Protein AF-A0A7L3HQT6-F1 (afdb_monomer_lite)

Secondary structure (DSSP, 8-state):
-THHHHHHHHHHHTT----S------------TTTS-HHHHHHHHHHHT-PPPHHHHHHHHHHHHHHHHHGGGS-HHHHHHHHHHS-HHHHHHHHHHHHHHHHHHHT-S-HHHHHHHHHHHHHHHHHHTTPPP------------

Sequence (145 aa):
SPGITFQRLVRTEQGLPVKSYQSSTVTVLLLNRSEVRSEFLSIAEKLSSSEPPQHSTLVLLLQHLYQANFGTRCDLHRLHHLLKSKPLEELSELYASAADAQEAAAASSDPALAREQLQAVLRDIAGAASFPAVTGEHPPTPLFP

Foldseek 3Di:
DVVVLVVVVVCVVVVHDDDDDPPPDDDDDDDDPVPDDPVVVVVVVVVVPVPPPLLVVLLVVLLVLCCVLLPPLAPSVQSSVLSNPDDNVLSVVLVVQLVVLVVVLVPDPDNVVSSVSSSVSNQVSCVVSVGDHSDPDDPDDDPDD

pLDDT: mean 80.67, std 16.2, range [39.19, 97.56]

Radius of gyration: 22.53 Å; chains: 1; bounding box: 54×43×53 Å

Organism: NCBI:txid245048

InterPro domains:
  IPR019522 Phosphoinositide 3-kinase regulatory subunit 5/6 [PF10486] (1-138)
  IPR019522 Phosphoinositide 3-kinase regulatory subunit 5/6 [PTHR15593] (1-139)

Structure (mmCIF, N/CA/C/O backbone):
data_AF-A0A7L3HQT6-F1
#
_entry.id   AF-A0A7L3HQT6-F1
#
loop_
_atom_site.group_PDB
_atom_site.id
_atom_site.type_symbol
_atom_site.label_atom_id
_atom_site.label_alt_id
_atom_site.label_comp_id
_atom_site.label_asym_id
_atom_site.label_entity_id
_atom_site.label_seq_id
_atom_site.pdbx_PDB_ins_code
_atom_site.Cartn_x
_atom_site.Cartn_y
_atom_site.Cartn_z
_atom_site.occupancy
_atom_site.B_iso_or_equiv
_atom_site.auth_seq_id
_atom_site.auth_comp_id
_atom_site.auth_asym_id
_atom_site.auth_atom_id
_atom_site.pdbx_PDB_model_num
ATOM 1 N N . SER A 1 1 ? -23.174 15.702 -20.755 1.00 39.19 1 SER A N 1
ATOM 2 C CA . SER A 1 1 ? -24.568 16.189 -20.682 1.00 39.19 1 SER A CA 1
ATOM 3 C C . SER A 1 1 ? -25.258 15.640 -19.436 1.00 39.19 1 SER A C 1
ATOM 5 O O . SER A 1 1 ? -25.128 14.442 -19.200 1.00 39.19 1 SER A O 1
ATOM 7 N N . PRO A 1 2 ? -25.986 16.461 -18.656 1.00 52.12 2 PRO A N 1
ATOM 8 C CA . PRO A 1 2 ? -26.592 16.091 -17.361 1.00 52.12 2 PRO A CA 1
ATOM 9 C C . PRO A 1 2 ? -27.577 14.900 -17.370 1.00 52.12 2 PRO A C 1
ATOM 11 O O . PRO A 1 2 ? -27.894 14.359 -16.318 1.00 52.12 2 PRO A O 1
ATOM 14 N N . GLY A 1 3 ? -28.053 14.453 -18.540 1.00 58.66 3 GLY A N 1
ATOM 15 C CA . GLY A 1 3 ? -29.071 13.398 -18.655 1.00 58.66 3 GLY A CA 1
ATOM 16 C C . GLY A 1 3 ? -28.589 11.958 -18.428 1.00 58.66 3 GLY A C 1
ATOM 17 O O . GLY A 1 3 ? -29.400 11.096 -18.101 1.00 58.66 3 GLY A O 1
ATOM 18 N N . ILE A 1 4 ? -27.287 11.674 -18.562 1.00 58.44 4 ILE A N 1
ATOM 19 C CA . ILE A 1 4 ? -26.761 10.297 -18.449 1.00 58.44 4 ILE A CA 1
ATOM 20 C C . ILE A 1 4 ? -26.782 9.817 -16.989 1.00 58.44 4 ILE A C 1
ATOM 22 O O . ILE A 1 4 ? -27.101 8.660 -16.721 1.00 58.44 4 ILE A O 1
ATOM 26 N N . THR A 1 5 ? -26.496 10.708 -16.037 1.00 60.66 5 THR A N 1
ATOM 27 C CA . THR A 1 5 ? -26.505 10.390 -14.601 1.00 60.66 5 THR A CA 1
ATOM 28 C C . THR A 1 5 ? -27.920 10.099 -14.106 1.00 60.66 5 THR A C 1
ATOM 30 O O . THR A 1 5 ? -28.129 9.098 -13.427 1.00 60.66 5 THR A O 1
ATOM 33 N N . PHE A 1 6 ? -28.904 10.906 -14.522 1.00 64.88 6 PHE A N 1
ATOM 34 C CA . PHE A 1 6 ? -30.311 10.688 -14.177 1.00 64.88 6 PHE A CA 1
ATOM 35 C C . PHE A 1 6 ? -30.835 9.359 -14.734 1.00 64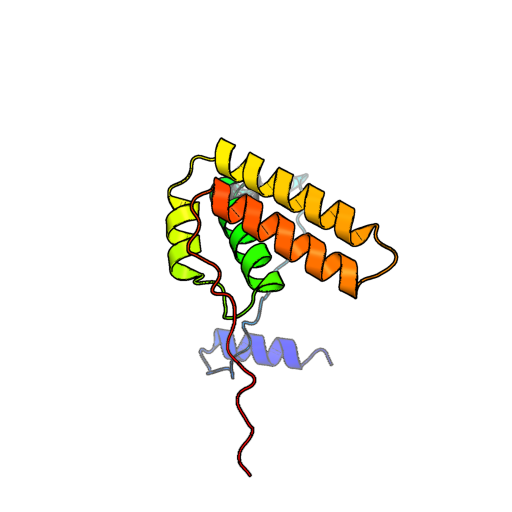.88 6 PHE A C 1
ATOM 37 O O . PHE A 1 6 ? -31.409 8.567 -13.996 1.00 64.88 6 PHE A O 1
ATOM 44 N N . GLN A 1 7 ? -30.567 9.053 -16.008 1.00 62.47 7 GLN A N 1
ATOM 45 C CA . GLN A 1 7 ? -30.993 7.779 -16.599 1.00 62.47 7 GLN A CA 1
ATOM 46 C C . GLN A 1 7 ? -30.376 6.562 -15.898 1.00 62.47 7 GLN A C 1
ATOM 48 O O . GLN A 1 7 ? -31.036 5.533 -15.773 1.00 62.47 7 GLN A O 1
ATOM 53 N N . ARG A 1 8 ? -29.122 6.658 -15.435 1.00 64.38 8 ARG A N 1
ATOM 54 C CA . ARG A 1 8 ? -28.479 5.586 -14.661 1.00 64.38 8 ARG A CA 1
ATOM 55 C C . ARG A 1 8 ? -29.101 5.440 -13.276 1.00 64.38 8 ARG A C 1
ATOM 57 O O . ARG A 1 8 ? -29.352 4.311 -12.876 1.00 64.38 8 ARG A O 1
ATOM 64 N N . LEU A 1 9 ? -29.386 6.547 -12.588 1.00 68.00 9 LEU A N 1
ATOM 65 C CA . LEU A 1 9 ? -30.031 6.533 -11.274 1.00 68.00 9 LEU A CA 1
ATOM 66 C C . LEU A 1 9 ? -31.425 5.896 -11.343 1.00 68.00 9 LEU A C 1
ATOM 68 O O . LEU A 1 9 ? -31.691 4.948 -10.613 1.00 68.00 9 LEU A O 1
ATOM 72 N N . VAL A 1 10 ? -32.253 6.327 -12.297 1.00 69.25 10 VAL A N 1
ATOM 73 C CA . VAL A 1 10 ? -33.603 5.779 -12.517 1.00 69.25 10 VAL A CA 1
ATOM 74 C C . VAL A 1 10 ? -33.554 4.283 -12.826 1.00 69.25 10 VAL A C 1
ATOM 76 O O . VAL A 1 10 ? -34.363 3.512 -12.319 1.00 69.25 10 VAL A O 1
ATOM 79 N N . ARG A 1 11 ? -32.581 3.839 -13.631 1.00 70.75 11 ARG A N 1
ATOM 80 C CA . ARG A 1 11 ? -32.394 2.409 -13.916 1.00 70.75 11 ARG A CA 1
ATOM 81 C C . ARG A 1 11 ? -32.015 1.619 -12.667 1.00 70.75 11 ARG A C 1
ATOM 83 O O . ARG A 1 11 ? -32.543 0.527 -12.490 1.00 70.75 11 ARG A O 1
ATOM 90 N N . THR A 1 12 ? -31.156 2.165 -11.806 1.00 69.06 12 THR A N 1
ATOM 91 C CA . THR A 1 12 ? -30.800 1.545 -10.522 1.00 69.06 12 THR A CA 1
ATOM 92 C C . THR A 1 12 ? -32.008 1.460 -9.583 1.00 69.06 12 THR A C 1
ATOM 94 O O . THR A 1 12 ? -32.250 0.395 -9.024 1.00 69.06 12 THR A O 1
ATOM 97 N N . GLU A 1 13 ? -32.801 2.528 -9.449 1.00 72.19 13 GLU A N 1
ATOM 98 C CA . GLU A 1 13 ? -34.020 2.546 -8.616 1.00 72.19 13 GLU A CA 1
ATOM 99 C C . GLU A 1 13 ? -35.078 1.544 -9.099 1.00 72.19 13 GLU A C 1
ATOM 101 O O . GLU A 1 13 ? -35.784 0.942 -8.294 1.00 72.19 13 GLU A O 1
ATOM 106 N N . GLN A 1 14 ? -35.161 1.327 -10.413 1.00 77.44 14 GLN A N 1
ATOM 107 C CA . GLN A 1 14 ? -36.096 0.386 -11.034 1.00 77.44 14 GLN A CA 1
ATOM 108 C C . GLN A 1 14 ? -35.536 -1.043 -11.162 1.00 77.44 14 GLN A C 1
ATOM 110 O O . GLN A 1 14 ? -36.183 -1.899 -11.763 1.00 77.44 14 GLN A O 1
ATOM 115 N N . GLY A 1 15 ? -34.337 -1.317 -10.632 1.00 67.81 15 GLY A N 1
ATOM 116 C CA . GLY A 1 15 ? -33.721 -2.649 -10.661 1.00 67.81 15 GLY A CA 1
ATOM 117 C C . GLY A 1 15 ? -33.290 -3.131 -12.053 1.00 67.81 15 GLY A C 1
ATOM 118 O O . GLY A 1 15 ? -33.151 -4.333 -12.276 1.00 67.81 15 GLY A O 1
ATOM 119 N N . LEU A 1 16 ? -33.086 -2.222 -13.009 1.00 73.06 16 LEU A N 1
ATOM 120 C CA . LEU A 1 16 ? -32.702 -2.562 -14.379 1.00 73.06 16 LEU A CA 1
ATOM 121 C C . LEU A 1 16 ? -31.191 -2.852 -14.475 1.00 73.06 16 LEU A C 1
ATOM 123 O O . LEU A 1 16 ? -30.381 -2.104 -13.922 1.00 73.06 16 LEU A O 1
ATOM 127 N N . PRO A 1 17 ? -30.771 -3.899 -15.212 1.00 61.75 17 PRO A N 1
ATOM 128 C CA . PRO A 1 17 ? -29.371 -4.309 -15.274 1.00 61.75 17 PRO A CA 1
ATOM 129 C C . PRO A 1 17 ? -28.498 -3.243 -15.952 1.00 61.75 17 PRO A C 1
ATOM 131 O O . PRO A 1 17 ? -28.719 -2.863 -17.105 1.00 61.75 17 PRO A O 1
ATOM 134 N N . VAL A 1 18 ? -27.464 -2.776 -15.247 1.00 66.44 18 VAL A N 1
ATOM 135 C CA . VAL A 1 18 ? -26.470 -1.824 -15.765 1.00 66.44 18 VAL A CA 1
ATOM 136 C C . VAL A 1 18 ? -25.177 -2.575 -16.081 1.00 66.44 18 VAL A C 1
ATOM 138 O O . VAL A 1 18 ? -24.667 -3.320 -15.247 1.00 66.44 18 VAL A O 1
ATOM 141 N N . LYS A 1 19 ? -24.620 -2.374 -17.284 1.00 62.56 19 LYS A N 1
ATOM 142 C CA . LYS A 1 19 ? -23.306 -2.916 -17.669 1.00 62.56 19 LYS A CA 1
ATOM 143 C C . LYS A 1 19 ? -22.216 -2.304 -16.773 1.00 62.56 19 LYS A C 1
ATOM 145 O O . LYS A 1 19 ? -21.853 -1.145 -16.945 1.00 62.56 19 LYS A O 1
ATOM 150 N N . SER A 1 20 ? -21.798 -3.085 -15.777 1.00 59.75 20 SER A N 1
ATOM 151 C CA . SER A 1 20 ? -20.614 -2.984 -14.909 1.00 59.75 20 SER A CA 1
ATOM 152 C C . SER A 1 20 ? -19.830 -1.661 -14.919 1.00 59.75 20 SER A C 1
ATOM 154 O O . SER A 1 20 ? -18.714 -1.588 -15.421 1.00 59.75 20 SER A O 1
ATOM 156 N N . TYR A 1 21 ? -20.373 -0.637 -14.273 1.00 58.31 21 TYR A N 1
ATOM 157 C CA . TYR A 1 21 ? -19.574 0.378 -13.590 1.00 58.31 21 TYR A CA 1
ATOM 158 C C . TYR A 1 21 ? -20.310 0.667 -12.290 1.00 58.31 21 TYR A C 1
ATOM 160 O O . TYR A 1 21 ? -21.434 1.175 -12.346 1.00 58.31 21 TYR A O 1
ATOM 168 N N . GLN A 1 22 ? -19.713 0.302 -11.149 1.00 58.09 22 GLN A N 1
ATOM 169 C CA . GLN A 1 22 ? -20.200 0.701 -9.827 1.00 58.09 22 GLN A CA 1
ATOM 170 C C . GLN A 1 22 ? -20.446 2.212 -9.863 1.00 58.09 22 GLN A C 1
ATOM 172 O O . GLN A 1 22 ? -19.525 3.012 -10.003 1.00 58.09 22 GLN A O 1
ATOM 177 N N . SER A 1 23 ? -21.719 2.596 -9.870 1.00 55.22 23 SER A N 1
ATOM 178 C CA . SER A 1 23 ? -22.113 3.994 -9.868 1.00 55.22 23 SER A CA 1
ATOM 179 C C . SER A 1 23 ? -22.026 4.460 -8.425 1.00 55.22 23 SER A C 1
ATOM 181 O O . SER A 1 23 ? -22.932 4.183 -7.644 1.00 55.22 23 SER A O 1
ATOM 183 N N . SER A 1 24 ? -20.932 5.120 -8.056 1.00 57.62 24 SER A N 1
ATOM 184 C CA . SER A 1 24 ? -20.818 5.764 -6.748 1.00 57.62 24 SER A CA 1
ATOM 185 C C . SER A 1 24 ? -21.696 7.012 -6.748 1.00 57.62 24 SER A C 1
ATOM 187 O O . SER A 1 24 ? -21.277 8.087 -7.174 1.00 57.62 24 SER A O 1
ATOM 189 N N . THR A 1 25 ? -22.955 6.858 -6.343 1.00 65.44 25 THR A N 1
ATOM 190 C CA . THR A 1 25 ? -23.852 7.993 -6.118 1.00 65.44 25 THR A CA 1
ATOM 191 C C . THR A 1 25 ? -23.462 8.651 -4.801 1.00 65.44 25 THR A C 1
ATOM 193 O O . THR A 1 25 ? -23.570 8.035 -3.745 1.00 65.44 25 THR A O 1
ATOM 196 N N . VAL A 1 26 ? -22.999 9.899 -4.867 1.00 66.38 26 VAL A N 1
ATOM 197 C CA . VAL A 1 26 ? -22.700 10.711 -3.682 1.00 66.38 26 VAL A CA 1
ATOM 198 C C . VAL A 1 26 ? -23.880 11.643 -3.429 1.00 66.38 26 VAL A C 1
ATOM 200 O O . VAL A 1 26 ? -24.161 12.523 -4.242 1.00 66.38 26 VAL A O 1
ATOM 203 N N . THR A 1 27 ? -24.570 11.454 -2.306 1.00 71.12 27 THR A N 1
ATOM 204 C CA . THR A 1 27 ? -25.641 12.350 -1.849 1.00 71.12 27 THR A CA 1
ATOM 205 C C . THR A 1 27 ? -25.059 13.350 -0.859 1.00 71.12 27 THR A C 1
ATOM 207 O O . THR A 1 27 ? -24.550 12.958 0.187 1.00 71.12 27 THR A O 1
ATOM 210 N N . VAL A 1 28 ? -25.144 14.643 -1.176 1.00 76.06 28 VAL A N 1
ATOM 211 C CA . VAL A 1 28 ? -24.708 15.731 -0.289 1.00 76.06 28 VAL A CA 1
ATOM 212 C C . VAL A 1 28 ? -25.942 16.393 0.317 1.00 76.06 28 VAL A C 1
ATOM 214 O O . VAL A 1 28 ? -26.777 16.926 -0.410 1.00 76.06 28 VAL A O 1
ATOM 217 N N . LEU A 1 29 ? -26.054 16.369 1.645 1.00 73.44 29 LEU A N 1
ATOM 218 C CA . LEU A 1 29 ? -27.097 17.076 2.388 1.00 73.44 29 LEU A CA 1
ATOM 219 C C . LEU A 1 29 ? -26.488 18.328 3.022 1.00 73.44 29 LEU A C 1
ATOM 221 O O . LEU A 1 29 ? -25.674 18.235 3.938 1.00 73.44 29 LEU A O 1
ATOM 225 N N . LEU A 1 30 ? -26.876 19.502 2.525 1.00 78.06 30 LEU A N 1
ATOM 226 C CA . LEU A 1 30 ? -26.485 20.783 3.108 1.00 78.06 30 LEU A CA 1
ATOM 227 C C . LEU A 1 30 ? -27.515 21.162 4.168 1.00 78.06 30 LEU A C 1
ATOM 229 O O . LEU A 1 30 ? -28.642 21.529 3.844 1.00 78.06 30 LEU A O 1
ATOM 233 N N . LEU A 1 31 ? -27.129 21.030 5.434 1.00 78.12 31 LEU A N 1
ATOM 234 C CA . LEU A 1 31 ? -27.992 21.314 6.574 1.00 78.12 31 LEU A CA 1
ATOM 235 C C . LEU A 1 31 ? -27.400 22.446 7.410 1.00 78.12 31 LEU A C 1
ATOM 237 O O . LEU A 1 31 ? -26.192 22.492 7.652 1.00 78.12 31 LEU A O 1
ATOM 241 N N . ASN A 1 32 ? -28.261 23.340 7.889 1.00 78.69 32 ASN A N 1
ATOM 242 C CA . ASN A 1 32 ? -27.866 24.366 8.840 1.00 78.69 32 ASN A CA 1
ATOM 243 C C . ASN A 1 32 ? -27.741 23.753 10.243 1.00 78.69 32 ASN A C 1
ATOM 245 O O . ASN A 1 32 ? -28.712 23.216 10.776 1.00 78.69 32 ASN A O 1
ATOM 249 N N . ARG A 1 33 ? -26.560 23.847 10.869 1.00 70.12 33 ARG A N 1
ATOM 250 C CA . ARG A 1 33 ? -26.286 23.244 12.189 1.00 70.12 33 ARG A CA 1
ATOM 251 C C . ARG A 1 33 ? -27.269 23.687 13.278 1.00 70.12 33 ARG A C 1
ATOM 253 O O . ARG A 1 33 ? -27.533 22.898 14.176 1.00 70.12 33 ARG A O 1
ATOM 260 N N . SER A 1 34 ? -27.811 24.904 13.203 1.00 78.50 34 SER A N 1
ATOM 261 C CA . SER A 1 34 ? -28.770 25.421 14.192 1.00 78.50 34 SER A CA 1
ATOM 262 C C . SER A 1 34 ? -30.165 24.796 14.098 1.00 78.50 34 SER A C 1
ATOM 264 O O . SER A 1 34 ? -30.945 24.911 15.038 1.00 78.50 34 SER A O 1
ATOM 266 N N . GLU A 1 35 ? -30.494 24.154 12.977 1.00 81.94 35 GLU A N 1
ATOM 267 C CA . GLU A 1 35 ? -31.821 23.584 12.700 1.00 81.94 35 GLU A CA 1
ATOM 268 C C . GLU A 1 35 ? -31.846 22.053 12.843 1.00 81.94 35 GLU A C 1
ATOM 270 O O . GLU A 1 35 ? -32.913 21.436 12.854 1.00 8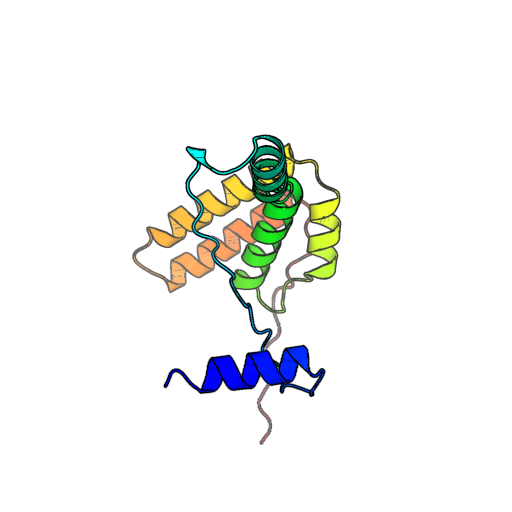1.94 35 GLU A O 1
ATOM 275 N N . VAL A 1 36 ? -30.675 21.420 12.980 1.00 81.50 36 VAL A N 1
ATOM 276 C CA . VAL A 1 36 ? -30.536 19.964 13.100 1.00 81.50 36 VAL A CA 1
ATOM 277 C C . VAL A 1 36 ? -30.504 19.564 14.572 1.00 81.50 36 VAL A C 1
ATOM 279 O O . VAL A 1 36 ? -29.695 20.069 15.349 1.00 81.50 36 VAL A O 1
ATOM 282 N N . ARG A 1 37 ? -31.362 18.613 14.970 1.00 83.81 37 ARG A N 1
ATOM 283 C CA . ARG A 1 37 ? -31.351 18.092 16.348 1.00 83.81 37 ARG A CA 1
ATOM 284 C C . ARG A 1 37 ? -30.024 17.388 16.637 1.00 83.81 37 ARG A C 1
ATOM 286 O O . ARG A 1 37 ? -29.496 16.671 15.786 1.00 83.81 37 ARG A O 1
ATOM 293 N N . SER A 1 38 ? -29.529 17.538 17.862 1.00 81.50 38 SER A N 1
ATOM 294 C CA . SER A 1 38 ? -28.251 16.974 18.323 1.00 81.50 38 SER A CA 1
ATOM 295 C C . SER A 1 38 ? -28.132 15.462 18.105 1.00 81.50 38 SER A C 1
ATOM 297 O O . SER A 1 38 ? -27.055 14.972 17.778 1.00 81.50 38 SER A O 1
ATOM 299 N N . GLU A 1 39 ? -29.239 14.728 18.205 1.00 82.62 39 GLU A N 1
ATOM 300 C CA . GLU A 1 39 ? -29.296 13.286 17.946 1.00 82.62 39 GLU A CA 1
ATOM 301 C C . GLU A 1 39 ? -28.851 12.939 16.515 1.00 82.62 39 GLU A C 1
ATOM 303 O O . GLU A 1 39 ? -28.018 12.053 16.332 1.00 82.62 39 GLU A O 1
ATOM 308 N N . PHE A 1 40 ? -29.308 13.687 15.503 1.00 81.81 40 PHE A N 1
ATOM 309 C CA . PHE A 1 40 ? -28.911 13.468 14.107 1.00 81.81 40 PHE A CA 1
ATOM 310 C C . PHE A 1 40 ? -27.449 13.831 13.860 1.00 81.81 40 PHE A C 1
ATOM 312 O O . PHE A 1 40 ? -26.764 13.120 13.128 1.00 81.81 40 PHE A O 1
ATOM 319 N N . LEU A 1 41 ? -26.953 14.896 14.498 1.00 82.12 41 LEU A N 1
ATOM 320 C CA . LEU A 1 41 ? -25.535 15.258 14.432 1.00 82.12 41 LEU A CA 1
ATOM 321 C C . LEU A 1 41 ? -24.658 14.166 15.054 1.00 82.12 41 LEU A C 1
ATOM 323 O O . LEU A 1 41 ? -23.659 13.792 14.453 1.00 82.12 41 LEU A O 1
ATOM 327 N N . SER A 1 42 ? -25.072 13.587 16.186 1.00 81.12 42 SER A N 1
ATOM 328 C CA . SER A 1 42 ? -24.336 12.497 16.842 1.00 81.12 42 SER A CA 1
ATOM 329 C C . SER A 1 42 ? -24.285 11.218 15.997 1.00 81.12 42 SER A C 1
ATOM 331 O O . SER A 1 42 ? -23.290 10.497 16.007 1.00 81.12 42 SER A O 1
ATOM 333 N N . ILE A 1 43 ? -25.346 10.937 15.233 1.00 81.38 43 ILE A N 1
ATOM 334 C CA . ILE A 1 43 ? -25.396 9.805 14.302 1.00 81.38 43 ILE A CA 1
ATOM 335 C C . ILE A 1 43 ? -24.507 10.089 13.092 1.00 81.38 43 ILE A C 1
ATOM 337 O O . ILE A 1 43 ? -23.720 9.229 12.708 1.00 81.38 43 ILE A O 1
ATOM 341 N N . ALA A 1 44 ? -24.594 11.291 12.516 1.00 78.38 44 ALA A N 1
ATOM 342 C CA . ALA A 1 44 ? -23.730 11.700 11.414 1.00 78.38 44 ALA A CA 1
ATOM 343 C C . ALA A 1 44 ? -22.250 11.628 11.813 1.00 78.38 44 ALA A C 1
ATOM 345 O O . ALA A 1 44 ? -21.434 11.131 11.043 1.00 78.38 44 ALA A O 1
ATOM 346 N N . GLU A 1 45 ? -21.914 12.052 13.030 1.00 76.81 45 GLU A N 1
ATOM 347 C CA . GLU A 1 45 ? -20.563 11.984 13.579 1.00 76.81 45 GLU A CA 1
ATOM 348 C C . GLU A 1 45 ? -20.104 10.537 13.785 1.00 76.81 45 GLU A C 1
ATOM 350 O O . GLU A 1 45 ? -19.032 10.194 13.307 1.00 76.81 45 GLU A O 1
ATOM 355 N N . LYS A 1 46 ? -20.936 9.651 14.356 1.00 76.25 46 LYS A N 1
ATOM 356 C CA . LYS A 1 46 ? -20.630 8.208 14.479 1.00 76.25 46 LYS A CA 1
ATOM 357 C C . LYS A 1 46 ? -20.427 7.506 13.135 1.00 76.25 46 LYS A C 1
ATOM 359 O O . LYS A 1 46 ? -19.602 6.604 13.024 1.00 76.25 46 LYS A O 1
ATOM 364 N N . LEU A 1 47 ? -21.205 7.887 12.123 1.00 70.94 47 LEU A N 1
ATOM 365 C CA . LEU A 1 47 ? -21.071 7.350 10.767 1.00 70.94 47 LEU A CA 1
ATOM 366 C C . LEU A 1 47 ? -19.830 7.913 10.061 1.00 70.94 47 LEU A C 1
ATOM 368 O O . LEU A 1 47 ? -19.184 7.198 9.301 1.00 70.94 47 LEU A O 1
ATOM 372 N N . SER A 1 48 ? -19.477 9.169 10.341 1.00 67.19 48 SER A N 1
ATOM 373 C CA . SER A 1 48 ? -18.275 9.824 9.807 1.00 67.19 48 SER A CA 1
ATOM 374 C C . SER A 1 48 ? -16.999 9.354 10.506 1.00 67.19 48 SER A C 1
ATOM 376 O O . SER A 1 48 ? -15.944 9.305 9.887 1.00 67.19 48 SER A O 1
ATOM 378 N N . SER A 1 49 ? -17.097 8.973 11.782 1.00 57.59 49 SER A N 1
ATOM 379 C CA . SER A 1 49 ? -16.002 8.446 12.597 1.00 57.59 49 SER A CA 1
ATOM 380 C C . SER A 1 49 ? -15.746 6.961 12.368 1.00 57.59 49 SER A C 1
ATOM 382 O O . SER A 1 49 ? -14.946 6.366 13.087 1.00 57.59 49 SER A O 1
ATOM 384 N N . SER A 1 50 ? -16.410 6.338 11.391 1.00 58.38 50 SER A N 1
ATOM 385 C CA . SER A 1 50 ? -15.993 5.042 10.864 1.00 58.38 50 SER A CA 1
ATOM 386 C C . SER A 1 50 ? -14.715 5.230 10.040 1.00 58.38 50 SER A C 1
ATOM 388 O O . SER A 1 50 ? -14.679 4.921 8.847 1.00 58.38 50 SER A O 1
ATOM 390 N N . GLU A 1 51 ? -13.661 5.762 10.661 1.00 57.88 51 GLU A N 1
ATOM 391 C CA . GLU A 1 51 ? -12.321 5.643 10.114 1.00 57.88 51 GLU A CA 1
ATOM 392 C C . GLU A 1 51 ? -12.073 4.138 9.950 1.00 57.88 51 GLU A C 1
ATOM 394 O O . GLU A 1 51 ? -12.307 3.375 10.899 1.00 57.88 51 GLU A O 1
ATOM 399 N N . PRO A 1 52 ? -11.719 3.661 8.742 1.00 61.56 52 PRO A N 1
ATOM 400 C CA . PRO A 1 52 ? -11.426 2.251 8.562 1.00 61.56 52 PRO A CA 1
ATOM 401 C C . PRO A 1 52 ? -10.380 1.859 9.609 1.00 61.56 52 PRO A C 1
ATOM 403 O O . PRO A 1 52 ? -9.415 2.605 9.796 1.00 61.56 52 PRO A O 1
ATOM 406 N N . PRO A 1 53 ? -10.570 0.738 10.332 1.00 78.00 53 PRO A N 1
ATOM 407 C CA . PRO A 1 53 ? -9.695 0.391 11.440 1.00 78.00 53 PRO A CA 1
ATOM 408 C C . PRO A 1 53 ? -8.249 0.437 10.951 1.00 78.00 53 PRO A C 1
ATOM 410 O O . PRO A 1 53 ? -7.944 -0.203 9.944 1.00 78.00 53 PRO A O 1
ATOM 413 N N . GLN A 1 54 ? -7.386 1.210 11.622 1.00 85.31 54 GLN A N 1
ATOM 414 C CA . GLN A 1 54 ? -6.025 1.540 11.162 1.00 85.31 54 GLN A CA 1
ATOM 415 C C . GLN A 1 54 ? -5.249 0.304 10.681 1.00 85.31 54 GLN A C 1
ATOM 417 O O . GLN A 1 54 ? -4.596 0.330 9.641 1.00 85.31 54 GLN A O 1
ATOM 422 N N . HIS A 1 55 ? -5.431 -0.823 11.375 1.00 92.44 55 HIS A N 1
ATOM 423 C CA . HIS A 1 55 ? -4.923 -2.138 10.981 1.00 92.44 55 HIS A CA 1
ATOM 424 C C . HIS A 1 55 ? -5.332 -2.546 9.557 1.00 92.44 55 HIS A C 1
ATOM 426 O O . HIS A 1 55 ? -4.490 -2.881 8.731 1.00 92.44 55 HIS A O 1
ATOM 432 N N . SER A 1 56 ? -6.625 -2.476 9.234 1.00 90.44 56 SER A N 1
ATOM 433 C CA . SER A 1 56 ? -7.147 -2.813 7.906 1.00 90.44 56 SER A CA 1
ATOM 434 C C . SER A 1 56 ? -6.609 -1.899 6.806 1.00 90.44 56 SER A C 1
ATOM 436 O O . SER A 1 56 ? -6.334 -2.385 5.709 1.00 90.44 56 SER A O 1
ATOM 438 N N . THR A 1 57 ? -6.401 -0.619 7.119 1.00 93.44 57 THR A N 1
ATOM 439 C CA . THR A 1 57 ? -5.805 0.359 6.206 1.00 93.44 57 THR A CA 1
ATOM 440 C C . THR A 1 57 ? -4.348 0.010 5.917 1.00 93.44 57 THR A C 1
ATOM 442 O O . THR A 1 57 ? -3.973 -0.084 4.752 1.00 93.44 57 THR A O 1
ATOM 445 N N . LEU A 1 58 ? -3.542 -0.274 6.945 1.00 95.25 58 LEU A N 1
ATOM 446 C CA . LEU A 1 58 ? -2.139 -0.668 6.771 1.00 95.25 58 LEU A CA 1
ATOM 447 C C . LEU A 1 58 ? -1.998 -1.979 5.990 1.00 95.25 58 LEU A C 1
ATOM 449 O O . LEU A 1 58 ? -1.169 -2.065 5.085 1.00 95.25 58 LEU A O 1
ATOM 453 N N . VAL A 1 59 ? -2.846 -2.976 6.275 1.00 95.25 59 VAL A N 1
ATOM 454 C CA . VAL A 1 59 ? -2.889 -4.229 5.501 1.00 95.25 59 VAL A CA 1
ATOM 455 C C . VAL A 1 59 ? -3.143 -3.942 4.019 1.00 95.25 59 VAL A C 1
ATOM 457 O O . VAL A 1 59 ? -2.451 -4.494 3.163 1.00 95.25 59 VAL A O 1
ATOM 460 N N . LEU A 1 60 ? -4.115 -3.080 3.708 1.00 95.00 60 LEU A N 1
ATOM 461 C CA . LEU A 1 60 ? -4.466 -2.737 2.331 1.00 95.00 60 LEU A CA 1
ATOM 462 C C . LEU A 1 60 ? -3.333 -1.978 1.623 1.00 95.00 60 LEU A C 1
ATOM 464 O O . LEU A 1 60 ? -2.996 -2.301 0.484 1.00 95.00 60 LEU A O 1
ATOM 468 N N . LEU A 1 61 ? -2.725 -1.000 2.299 1.00 96.06 61 LEU A N 1
ATOM 469 C CA . LEU A 1 61 ? -1.624 -0.203 1.755 1.00 96.06 61 LEU A CA 1
ATOM 470 C C . LEU A 1 61 ? -0.401 -1.068 1.447 1.00 96.06 61 LEU A C 1
ATOM 472 O O . LEU A 1 61 ? 0.125 -1.006 0.336 1.00 96.06 61 LEU A O 1
ATOM 476 N N . LEU A 1 62 ? 0.005 -1.925 2.387 1.00 95.75 62 LEU A N 1
ATOM 477 C CA . LEU A 1 62 ? 1.095 -2.875 2.170 1.00 95.75 62 LEU A CA 1
ATOM 478 C C . LEU A 1 62 ? 0.759 -3.825 1.015 1.00 95.75 62 LEU A C 1
ATOM 480 O O . LEU A 1 62 ? 1.568 -3.999 0.108 1.00 95.75 62 LEU A O 1
ATOM 484 N N . GLN A 1 63 ? -0.452 -4.383 0.965 1.00 94.69 63 GLN A N 1
ATOM 485 C CA . GLN A 1 63 ? -0.852 -5.261 -0.137 1.00 94.69 63 GLN A CA 1
ATOM 486 C C . GLN A 1 63 ? -0.731 -4.567 -1.505 1.00 94.69 63 GLN A C 1
ATOM 488 O O . GLN A 1 63 ? -0.155 -5.137 -2.435 1.00 94.69 63 GLN A O 1
ATOM 493 N N . HIS A 1 64 ? -1.219 -3.332 -1.624 1.00 95.00 64 HIS A N 1
ATOM 494 C CA . HIS A 1 64 ? -1.130 -2.568 -2.867 1.00 95.00 64 HIS A CA 1
ATOM 495 C C . HIS A 1 64 ? 0.295 -2.169 -3.227 1.00 95.00 64 HIS A C 1
ATOM 497 O O . HIS A 1 64 ? 0.651 -2.214 -4.403 1.00 95.00 64 HIS A O 1
ATOM 503 N N . LEU A 1 65 ? 1.125 -1.834 -2.244 1.00 95.31 65 LEU A N 1
ATOM 504 C CA . LEU A 1 65 ? 2.528 -1.522 -2.472 1.00 95.31 65 LEU A CA 1
ATOM 505 C C . LEU A 1 65 ? 3.268 -2.699 -3.119 1.00 95.31 65 LEU A C 1
ATOM 507 O O . LEU A 1 65 ? 3.940 -2.534 -4.143 1.00 95.31 65 LEU A O 1
ATOM 511 N N . TYR A 1 66 ? 3.121 -3.895 -2.548 1.00 94.44 66 TYR A N 1
ATOM 512 C CA . TYR A 1 66 ? 3.752 -5.098 -3.091 1.00 94.44 66 TYR A CA 1
ATOM 513 C C . TYR A 1 66 ? 3.149 -5.479 -4.449 1.00 94.44 66 TYR A C 1
ATOM 515 O O . TYR A 1 66 ? 3.883 -5.820 -5.380 1.00 94.44 66 TYR A O 1
ATOM 523 N N . GLN A 1 67 ? 1.833 -5.335 -4.619 1.00 93.88 67 GLN A N 1
ATOM 524 C CA . GLN A 1 67 ? 1.176 -5.551 -5.908 1.00 93.88 67 GLN A CA 1
ATOM 525 C C . GLN A 1 67 ? 1.688 -4.600 -6.998 1.00 93.88 67 GLN A C 1
ATOM 527 O O . GLN A 1 67 ? 1.953 -5.038 -8.115 1.00 93.88 67 GLN A O 1
ATOM 532 N N . ALA A 1 68 ? 1.840 -3.310 -6.701 1.00 93.50 68 ALA A N 1
ATOM 533 C CA . ALA A 1 68 ? 2.265 -2.305 -7.673 1.00 93.50 68 ALA A CA 1
ATOM 534 C C . ALA A 1 68 ? 3.714 -2.525 -8.134 1.00 93.50 68 ALA A C 1
ATOM 536 O O . ALA A 1 68 ? 4.041 -2.304 -9.301 1.00 93.50 68 ALA A O 1
ATOM 537 N N . ASN A 1 69 ? 4.578 -3.001 -7.235 1.00 93.50 69 ASN A N 1
ATOM 538 C CA . ASN A 1 69 ? 5.992 -3.206 -7.534 1.00 93.50 69 ASN A CA 1
ATOM 539 C C . ASN A 1 69 ? 6.284 -4.554 -8.200 1.00 93.50 69 ASN A C 1
ATOM 541 O O . ASN A 1 69 ? 7.175 -4.622 -9.051 1.00 93.50 69 ASN A O 1
ATOM 545 N N . PHE A 1 70 ? 5.539 -5.606 -7.851 1.00 91.50 70 PHE A N 1
ATOM 546 C CA . PHE A 1 70 ? 5.832 -6.978 -8.281 1.00 91.50 70 PHE A CA 1
ATOM 547 C C . PHE A 1 70 ? 4.746 -7.614 -9.158 1.00 91.50 70 PHE A C 1
ATOM 549 O O . PHE A 1 70 ? 4.980 -8.666 -9.757 1.00 91.50 70 PHE A O 1
ATOM 556 N N . GLY A 1 71 ? 3.580 -6.982 -9.284 1.00 88.94 71 GLY A N 1
ATOM 557 C CA . GLY A 1 71 ? 2.485 -7.444 -10.129 1.00 88.94 71 GLY A CA 1
ATOM 558 C C . GLY A 1 71 ? 2.046 -8.866 -9.785 1.00 88.94 71 GLY A C 1
ATOM 559 O O . GLY A 1 71 ? 1.816 -9.206 -8.626 1.00 88.94 71 GLY A O 1
ATOM 560 N N . THR A 1 72 ? 1.967 -9.717 -10.806 1.00 86.00 72 THR A N 1
ATOM 561 C CA . THR A 1 72 ? 1.554 -11.126 -10.696 1.00 86.00 72 THR A CA 1
ATOM 562 C C . THR A 1 72 ? 2.559 -12.017 -9.966 1.00 86.00 72 THR A C 1
ATOM 564 O O . THR A 1 72 ? 2.230 -13.153 -9.640 1.00 86.00 72 THR A O 1
ATOM 567 N N . ARG A 1 73 ? 3.772 -11.524 -9.682 1.00 85.31 73 ARG A N 1
ATOM 568 C CA . ARG A 1 73 ? 4.812 -12.271 -8.952 1.00 85.31 73 ARG A CA 1
ATOM 569 C C . ARG A 1 73 ? 4.584 -12.288 -7.437 1.00 85.31 73 ARG A C 1
ATOM 571 O O . ARG A 1 73 ? 5.334 -12.946 -6.721 1.00 85.31 73 ARG A O 1
ATOM 578 N N . CYS A 1 74 ? 3.597 -11.540 -6.947 1.00 85.38 74 CYS A N 1
ATOM 579 C CA . CYS A 1 74 ? 3.221 -11.488 -5.542 1.00 85.38 74 CYS A CA 1
ATOM 580 C C . CYS A 1 74 ? 1.952 -12.321 -5.304 1.00 85.38 74 CYS A C 1
ATOM 582 O O . CYS A 1 74 ? 0.900 -12.030 -5.875 1.00 85.38 74 CYS A O 1
ATOM 584 N N . ASP A 1 75 ? 2.030 -13.335 -4.436 1.00 89.81 75 ASP A N 1
ATOM 585 C CA . ASP A 1 75 ? 0.844 -14.050 -3.953 1.00 89.81 75 ASP A CA 1
ATOM 586 C C . ASP A 1 75 ? 0.081 -13.162 -2.959 1.00 89.81 75 ASP A C 1
ATOM 588 O O . ASP A 1 75 ? 0.326 -13.167 -1.748 1.00 89.81 75 ASP A O 1
ATOM 592 N N . LEU A 1 76 ? -0.850 -12.371 -3.497 1.00 89.75 76 LEU A N 1
ATOM 593 C CA . LEU A 1 76 ? -1.641 -11.412 -2.729 1.00 89.75 76 LEU A CA 1
ATOM 594 C C . LEU A 1 76 ? -2.522 -12.073 -1.670 1.00 89.75 76 LEU A C 1
ATOM 596 O O . LEU A 1 76 ? -2.792 -11.444 -0.650 1.00 89.75 76 LEU A O 1
ATOM 600 N N . HIS A 1 77 ? -2.973 -13.309 -1.892 1.00 89.94 77 HIS A N 1
ATOM 601 C CA . HIS A 1 77 ? -3.827 -14.008 -0.937 1.00 89.94 77 HIS A CA 1
ATOM 602 C C . HIS A 1 77 ? -3.021 -14.410 0.301 1.00 89.94 77 HIS A C 1
ATOM 604 O O . HIS A 1 77 ? -3.426 -14.125 1.432 1.00 89.94 77 HIS A O 1
ATOM 610 N N . ARG A 1 78 ? -1.845 -15.017 0.099 1.00 90.44 78 ARG A N 1
ATOM 611 C CA . ARG A 1 78 ? -0.936 -15.351 1.206 1.00 90.44 78 ARG A CA 1
ATOM 612 C C . ARG A 1 78 ? -0.426 -14.106 1.917 1.00 90.44 78 ARG A C 1
ATOM 614 O O . ARG A 1 78 ? -0.410 -14.090 3.146 1.00 90.44 78 ARG A O 1
ATOM 621 N N . LEU A 1 79 ? -0.056 -13.068 1.165 1.00 93.00 79 LEU A N 1
ATOM 622 C CA . LEU A 1 79 ? 0.391 -11.802 1.741 1.00 93.00 79 LEU A CA 1
ATOM 623 C C . LEU A 1 79 ? -0.705 -11.189 2.622 1.00 93.00 79 LEU A C 1
ATOM 625 O O . LEU A 1 79 ? -0.432 -10.823 3.760 1.00 93.00 79 LEU A O 1
ATOM 629 N N . HIS A 1 80 ? -1.949 -11.142 2.139 1.00 93.19 80 HIS A N 1
ATOM 630 C CA . HIS A 1 80 ? -3.073 -10.608 2.906 1.00 93.19 80 HIS A CA 1
ATOM 631 C C . HIS A 1 80 ? -3.294 -11.364 4.219 1.00 93.19 80 HIS A C 1
ATOM 633 O O . HIS A 1 80 ? -3.421 -10.739 5.269 1.00 93.19 80 HIS A O 1
ATOM 639 N N . HIS A 1 81 ? -3.313 -12.701 4.177 1.00 92.88 81 HIS A N 1
ATOM 640 C CA . HIS A 1 81 ? -3.493 -13.516 5.380 1.00 92.88 81 HIS A CA 1
ATOM 641 C C . HIS A 1 81 ? -2.372 -13.275 6.400 1.00 92.88 81 HIS A C 1
ATOM 643 O O . HIS A 1 81 ? -2.627 -13.149 7.598 1.00 92.88 81 HIS A O 1
ATOM 649 N N . LEU A 1 82 ? -1.129 -13.177 5.927 1.00 93.94 82 LEU A N 1
ATOM 650 C CA . LEU A 1 82 ? 0.027 -12.943 6.783 1.00 93.94 82 LEU A CA 1
ATOM 651 C C . LEU A 1 82 ? -0.020 -11.546 7.413 1.00 93.94 82 LEU A C 1
ATOM 653 O O . LEU A 1 82 ? 0.079 -11.427 8.633 1.00 93.94 82 LEU A O 1
ATOM 657 N N . LEU A 1 83 ? -0.265 -10.505 6.615 1.00 94.38 83 LEU A N 1
ATOM 658 C CA . LEU A 1 83 ? -0.437 -9.135 7.105 1.00 94.38 83 LEU A CA 1
ATOM 659 C C . LEU A 1 83 ? -1.583 -9.038 8.122 1.00 94.38 83 LEU A C 1
ATOM 661 O O . LEU A 1 83 ? -1.439 -8.385 9.150 1.00 94.38 83 LEU A O 1
ATOM 665 N N . LYS A 1 84 ? -2.701 -9.736 7.888 1.00 94.12 84 LYS A N 1
ATOM 666 C CA . LYS A 1 84 ? -3.831 -9.769 8.828 1.00 94.12 84 LYS A CA 1
ATOM 667 C C . LYS A 1 84 ? -3.479 -10.365 10.189 1.00 94.12 84 LYS A C 1
ATOM 669 O O . LYS A 1 84 ? -4.098 -9.978 11.175 1.00 94.12 84 LYS A O 1
ATOM 674 N N . SER A 1 85 ? -2.521 -11.288 10.234 1.00 93.75 85 SER A N 1
ATOM 675 C CA . SER A 1 85 ? -2.085 -11.941 11.472 1.00 93.75 85 SER A CA 1
ATOM 676 C C . SER A 1 85 ? -1.077 -11.126 12.292 1.00 93.75 85 SER A C 1
ATOM 678 O O . SER A 1 85 ? -0.843 -11.462 13.451 1.00 93.75 85 SER A O 1
ATOM 680 N N . LYS A 1 86 ? -0.493 -10.063 11.719 1.00 93.94 86 LYS A N 1
ATOM 681 C CA . LYS A 1 86 ? 0.490 -9.211 12.401 1.00 93.94 86 LYS A CA 1
ATOM 682 C C . LYS A 1 86 ? -0.178 -8.172 13.317 1.00 93.94 86 LYS A C 1
ATOM 684 O O . LYS A 1 86 ? -1.276 -7.697 12.997 1.00 93.94 86 LYS A O 1
ATOM 689 N N . PRO A 1 87 ? 0.470 -7.801 14.438 1.00 94.00 87 PRO A N 1
ATOM 690 C CA . PRO A 1 87 ? 0.011 -6.722 15.304 1.00 94.00 87 PRO A CA 1
ATOM 691 C C . PRO A 1 87 ? 0.123 -5.359 14.606 1.00 94.00 87 PRO A C 1
ATOM 693 O O . PRO A 1 87 ? 0.825 -5.202 13.603 1.00 94.00 87 PRO A O 1
ATOM 696 N N . LEU A 1 88 ? -0.596 -4.366 15.131 1.00 93.19 88 LEU A N 1
ATOM 697 C CA . LEU A 1 88 ? -0.677 -3.032 14.533 1.00 93.19 88 LEU A CA 1
ATOM 698 C C . LEU A 1 88 ? 0.689 -2.332 14.490 1.00 93.19 88 LEU A C 1
ATOM 700 O O . LEU A 1 88 ? 1.003 -1.659 13.508 1.00 93.19 88 LEU A O 1
ATOM 704 N N . GLU A 1 89 ? 1.488 -2.506 15.537 1.00 94.12 89 GLU A N 1
ATOM 705 C CA . GLU A 1 89 ? 2.813 -1.909 15.693 1.00 94.12 89 GLU A CA 1
ATOM 706 C C . GLU A 1 89 ? 3.752 -2.397 14.586 1.00 94.12 89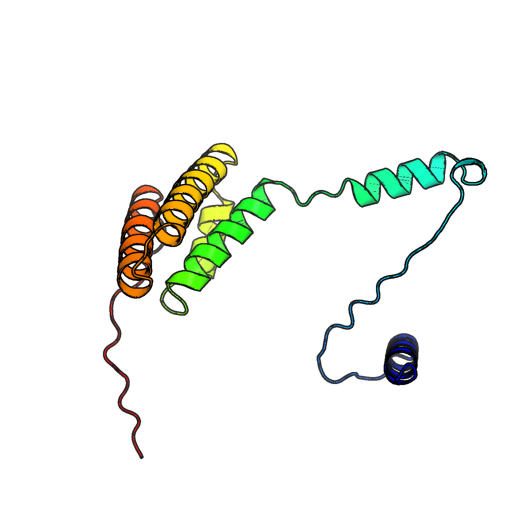 GLU A C 1
ATOM 708 O O . GLU A 1 89 ? 4.321 -1.592 13.854 1.00 94.12 89 GLU A O 1
ATOM 713 N N . GLU A 1 90 ? 3.807 -3.713 14.375 1.00 95.44 90 GLU A N 1
ATOM 714 C CA . GLU A 1 90 ? 4.639 -4.316 13.333 1.00 95.44 90 GLU A CA 1
ATOM 715 C C . GLU A 1 90 ? 4.183 -3.888 11.928 1.00 95.44 90 GLU A C 1
ATOM 717 O O . GLU A 1 90 ? 5.003 -3.572 11.070 1.00 95.44 90 GLU A O 1
ATOM 722 N N . LEU A 1 91 ? 2.870 -3.817 11.676 1.00 95.88 91 LEU A N 1
ATOM 723 C CA . LEU A 1 91 ? 2.355 -3.308 10.399 1.00 95.88 91 LEU A CA 1
ATOM 724 C C . LEU A 1 91 ? 2.721 -1.840 10.159 1.00 95.88 91 LEU A C 1
ATOM 726 O O . LEU A 1 91 ? 2.986 -1.456 9.019 1.00 95.88 91 LEU A O 1
ATOM 730 N N . SER A 1 92 ? 2.730 -1.032 11.217 1.00 95.88 92 SER A N 1
ATOM 731 C CA . SER A 1 92 ? 3.096 0.382 11.143 1.00 95.88 92 SER A CA 1
ATOM 732 C C . SER A 1 92 ? 4.583 0.551 1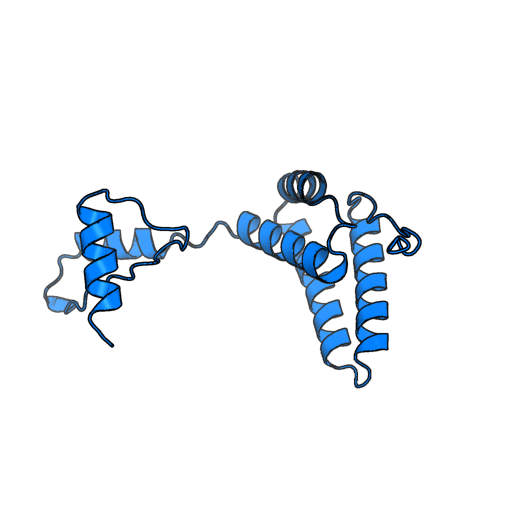0.834 1.00 95.88 92 SER A C 1
ATOM 734 O O . SER A 1 92 ? 4.927 1.338 9.957 1.00 95.88 92 SER A O 1
ATOM 736 N N . GLU A 1 93 ? 5.456 -0.228 11.479 1.00 96.88 93 GLU A N 1
ATOM 737 C CA . GLU A 1 93 ? 6.904 -0.233 11.217 1.00 96.88 93 GLU A CA 1
ATOM 738 C C . GLU A 1 93 ? 7.236 -0.697 9.793 1.00 96.88 93 GLU A C 1
ATOM 740 O O . GLU A 1 93 ? 8.062 -0.086 9.105 1.00 96.88 93 GLU A O 1
ATOM 745 N N . LEU A 1 94 ? 6.553 -1.746 9.322 1.00 96.62 94 LEU A N 1
ATOM 746 C CA . LEU A 1 94 ? 6.690 -2.238 7.952 1.00 96.62 94 LEU A CA 1
ATOM 747 C C . LEU A 1 94 ? 6.264 -1.183 6.934 1.00 96.62 94 LEU A C 1
ATOM 749 O O . LEU A 1 94 ? 6.956 -0.979 5.936 1.00 96.62 94 LEU A O 1
ATOM 753 N N . TYR A 1 95 ? 5.135 -0.517 7.177 1.00 96.56 95 TYR A N 1
ATOM 754 C CA . TYR A 1 95 ? 4.658 0.542 6.297 1.00 96.56 95 TYR A CA 1
ATOM 755 C C . TYR A 1 95 ? 5.581 1.764 6.319 1.00 96.56 95 TYR A C 1
ATOM 757 O O . TYR A 1 95 ? 5.874 2.297 5.255 1.00 96.56 95 TYR A O 1
ATOM 765 N N . ALA A 1 96 ? 6.083 2.172 7.487 1.00 97.31 96 ALA A N 1
ATOM 766 C CA . ALA A 1 96 ? 7.028 3.280 7.607 1.00 97.31 96 ALA A CA 1
ATOM 767 C C . ALA A 1 96 ? 8.322 3.001 6.826 1.00 97.31 96 ALA A C 1
ATOM 769 O O . ALA A 1 96 ? 8.685 3.775 5.948 1.00 97.31 96 ALA A O 1
ATOM 770 N N . SER A 1 97 ? 8.937 1.833 7.039 1.00 97.38 97 SER A N 1
ATOM 771 C CA . SER A 1 97 ? 10.159 1.430 6.322 1.00 97.38 97 SER A CA 1
ATOM 772 C C . SER A 1 97 ? 9.951 1.379 4.804 1.00 97.38 97 SER A C 1
ATOM 774 O O . SER A 1 97 ? 10.817 1.755 4.015 1.00 97.38 97 SER A O 1
ATOM 776 N N . ALA A 1 98 ? 8.781 0.905 4.377 1.00 96.19 98 ALA A N 1
ATOM 777 C CA . ALA A 1 98 ? 8.400 0.885 2.976 1.00 96.19 98 ALA A CA 1
ATOM 778 C C . ALA A 1 98 ? 8.173 2.292 2.397 1.00 96.19 98 ALA A C 1
ATOM 780 O O . ALA A 1 98 ? 8.588 2.554 1.267 1.00 96.19 98 ALA A O 1
ATOM 781 N N . ALA A 1 99 ? 7.530 3.183 3.151 1.00 96.94 99 ALA A N 1
ATOM 782 C CA . ALA A 1 99 ? 7.289 4.564 2.750 1.00 96.94 99 ALA A CA 1
ATOM 783 C C . ALA A 1 99 ? 8.608 5.337 2.607 1.00 96.94 99 ALA A C 1
ATOM 785 O O . ALA A 1 99 ? 8.796 6.005 1.591 1.00 96.94 99 ALA A O 1
ATOM 786 N N . ASP A 1 100 ? 9.552 5.154 3.534 1.00 97.56 100 ASP A N 1
ATOM 787 C CA . ASP A 1 100 ? 10.897 5.740 3.457 1.00 97.56 100 ASP A CA 1
ATOM 788 C C . ASP A 1 100 ? 11.628 5.285 2.182 1.00 97.56 100 ASP A C 1
ATOM 790 O O . ASP A 1 100 ? 12.240 6.084 1.468 1.00 97.56 100 ASP A O 1
ATOM 794 N N . ALA A 1 101 ? 11.515 3.998 1.831 1.00 96.75 101 ALA A N 1
ATOM 795 C CA . ALA A 1 101 ? 12.080 3.471 0.592 1.00 96.75 101 ALA A CA 1
ATOM 796 C C . ALA A 1 101 ? 11.425 4.090 -0.657 1.00 96.75 101 ALA A C 1
ATOM 798 O O . ALA A 1 101 ? 12.111 4.376 -1.643 1.00 96.75 101 ALA A O 1
ATOM 799 N N . GLN A 1 102 ? 10.107 4.312 -0.633 1.00 96.25 102 GLN A N 1
ATOM 800 C CA . GLN A 1 102 ? 9.396 4.988 -1.721 1.00 96.25 102 GLN A CA 1
ATOM 801 C C . GLN A 1 102 ? 9.792 6.460 -1.841 1.00 96.25 102 GLN A C 1
ATOM 803 O O . GLN A 1 102 ? 9.934 6.947 -2.962 1.00 96.25 102 GLN A O 1
ATOM 808 N N . GLU A 1 103 ? 9.988 7.159 -0.725 1.00 97.06 103 GLU A N 1
ATOM 809 C CA . GLU A 1 103 ? 10.446 8.549 -0.708 1.00 97.06 103 GLU A CA 1
ATOM 810 C C . GLU A 1 103 ? 11.862 8.668 -1.288 1.00 97.06 103 GLU A C 1
ATOM 812 O O . GLU A 1 103 ? 12.098 9.488 -2.179 1.00 97.06 103 GLU A O 1
ATOM 817 N N . ALA A 1 104 ? 12.776 7.779 -0.887 1.00 94.62 104 ALA A N 1
ATOM 818 C CA . ALA A 1 104 ? 14.120 7.710 -1.456 1.00 94.62 104 ALA A CA 1
ATOM 819 C C . ALA A 1 104 ? 14.093 7.444 -2.973 1.00 94.62 104 ALA A C 1
ATOM 821 O O . ALA A 1 104 ? 14.808 8.097 -3.736 1.00 94.62 104 ALA A O 1
ATOM 822 N N . ALA A 1 105 ? 13.233 6.527 -3.429 1.00 94.56 105 ALA A N 1
ATOM 823 C CA . ALA A 1 105 ? 13.056 6.252 -4.852 1.00 94.56 105 ALA A CA 1
ATOM 824 C C . ALA A 1 105 ? 12.462 7.455 -5.608 1.00 94.56 105 ALA A C 1
ATOM 826 O O . ALA A 1 105 ? 12.890 7.751 -6.723 1.00 94.56 105 ALA A O 1
ATOM 827 N N . ALA A 1 106 ? 11.511 8.173 -5.005 1.00 94.38 106 ALA A N 1
ATOM 828 C CA . ALA A 1 106 ? 10.892 9.359 -5.594 1.00 94.38 106 ALA A CA 1
ATOM 829 C C . ALA A 1 106 ? 11.860 10.549 -5.710 1.00 94.38 106 ALA A C 1
ATOM 831 O O . ALA A 1 106 ? 11.719 11.361 -6.623 1.00 94.38 106 ALA A O 1
ATOM 832 N N . ALA A 1 107 ? 12.852 10.642 -4.820 1.00 94.56 107 ALA A N 1
ATOM 833 C CA . ALA A 1 107 ? 13.900 11.660 -4.868 1.00 94.56 107 ALA A CA 1
ATOM 834 C C . ALA A 1 107 ? 14.990 11.378 -5.924 1.00 94.56 107 ALA A C 1
ATOM 836 O O . ALA A 1 107 ? 15.813 12.250 -6.217 1.00 94.56 107 ALA A O 1
ATOM 837 N N . SER A 1 108 ? 15.021 10.174 -6.502 1.00 93.62 108 SER A N 1
ATOM 838 C CA . SER A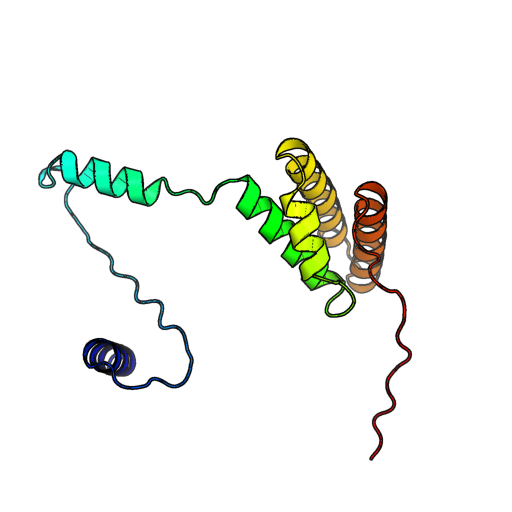 1 108 ? 16.008 9.796 -7.514 1.00 93.62 108 SER A CA 1
ATOM 839 C C . SER A 1 108 ? 15.768 10.501 -8.851 1.00 93.62 108 SER A C 1
ATOM 841 O O . SER A 1 108 ? 14.640 10.652 -9.315 1.00 93.62 108 SER A O 1
ATOM 843 N N . SER A 1 109 ? 16.859 10.876 -9.522 1.00 92.69 109 SER A N 1
ATOM 844 C CA . SER A 1 109 ? 16.822 11.442 -10.879 1.00 92.69 109 SER A CA 1
ATOM 845 C C . SER A 1 109 ? 16.726 10.380 -11.984 1.00 92.69 109 SER A C 1
ATOM 847 O O . SER A 1 109 ? 16.401 10.720 -13.120 1.00 92.69 109 SER A O 1
ATOM 849 N N . ASP A 1 110 ? 17.001 9.109 -11.666 1.00 95.94 110 ASP A N 1
ATOM 850 C CA . ASP A 1 110 ? 16.870 7.978 -12.591 1.00 95.94 110 ASP A CA 1
ATOM 851 C C . ASP A 1 110 ? 15.704 7.071 -12.152 1.00 95.94 110 ASP A C 1
ATOM 853 O O . ASP A 1 110 ? 15.833 6.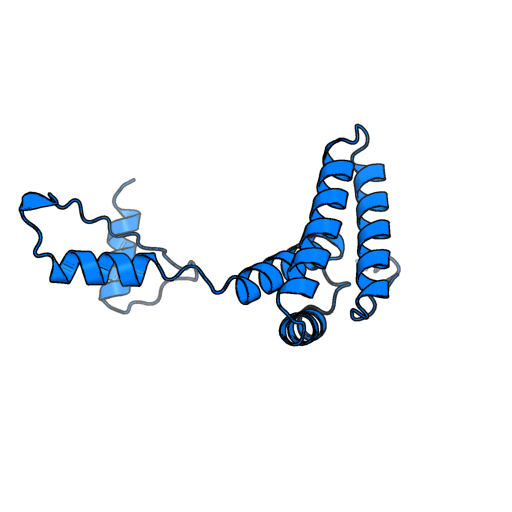343 -11.160 1.00 95.94 110 ASP A O 1
ATOM 857 N N . PRO A 1 111 ? 14.570 7.083 -12.877 1.00 92.44 111 PRO A N 1
ATOM 858 C CA . PRO A 1 111 ? 13.386 6.318 -12.503 1.00 92.44 111 PRO A CA 1
ATOM 859 C C . PRO A 1 111 ? 13.551 4.803 -12.694 1.00 92.44 111 PRO A C 1
ATOM 861 O O . PRO A 1 111 ? 12.872 4.033 -12.010 1.00 92.44 111 PRO A O 1
ATOM 864 N N . ALA A 1 112 ? 14.418 4.353 -13.607 1.00 93.88 112 ALA A N 1
ATOM 865 C CA . ALA A 1 112 ? 14.639 2.926 -13.836 1.00 93.88 112 ALA A CA 1
ATOM 866 C C . ALA A 1 112 ? 15.455 2.329 -12.685 1.00 93.88 112 ALA A C 1
ATOM 868 O O . ALA A 1 112 ? 15.020 1.359 -12.058 1.00 93.88 112 ALA A O 1
ATOM 869 N N . LEU A 1 113 ? 16.568 2.984 -12.340 1.00 93.12 113 LEU A N 1
ATOM 870 C CA . LEU A 1 113 ? 17.397 2.611 -11.195 1.00 93.12 113 LEU A CA 1
ATOM 871 C C . LEU A 1 113 ? 16.608 2.701 -9.879 1.00 93.12 113 LEU A C 1
ATOM 873 O O . LEU A 1 113 ? 16.666 1.784 -9.061 1.00 93.12 113 LEU A O 1
ATOM 877 N N . ALA A 1 114 ? 15.820 3.766 -9.694 1.00 95.25 114 ALA A N 1
ATOM 878 C CA . ALA A 1 114 ? 14.990 3.951 -8.503 1.00 95.25 114 ALA A CA 1
ATOM 879 C C . ALA A 1 114 ? 13.992 2.809 -8.307 1.00 95.25 114 ALA A C 1
ATOM 881 O O . ALA A 1 114 ? 13.797 2.323 -7.194 1.00 95.25 114 ALA A O 1
ATOM 882 N N . ARG A 1 115 ? 13.373 2.347 -9.399 1.00 94.62 115 ARG A N 1
ATOM 883 C CA . ARG A 1 115 ? 12.438 1.223 -9.359 1.00 94.62 115 ARG A CA 1
ATOM 884 C C . ARG A 1 115 ? 13.135 -0.080 -8.974 1.00 94.62 115 ARG A C 1
ATOM 886 O O . ARG A 1 115 ? 12.581 -0.841 -8.182 1.00 94.62 115 ARG A O 1
ATOM 893 N N . GLU A 1 116 ? 14.315 -0.355 -9.522 1.00 94.69 116 GLU A N 1
ATOM 894 C CA . GLU A 1 116 ? 15.085 -1.555 -9.173 1.00 94.69 116 GLU A CA 1
ATOM 895 C C . GLU A 1 116 ? 15.527 -1.543 -7.707 1.00 94.69 116 GLU A C 1
ATOM 897 O O . GLU A 1 116 ? 15.348 -2.541 -7.004 1.00 94.69 116 GLU A O 1
ATOM 902 N N . GLN A 1 117 ? 16.027 -0.402 -7.228 1.00 94.50 117 GLN A N 1
ATOM 903 C CA . GLN A 1 117 ? 16.415 -0.206 -5.831 1.00 94.50 117 GLN A CA 1
ATOM 904 C C . GLN A 1 117 ? 15.220 -0.361 -4.889 1.00 94.50 117 GLN A C 1
ATOM 906 O O . GLN A 1 117 ? 15.302 -1.116 -3.921 1.00 94.50 117 GLN A O 1
ATOM 911 N N . LEU A 1 118 ? 14.081 0.265 -5.205 1.00 96.56 118 LEU A N 1
ATOM 912 C CA . LEU A 1 118 ? 12.850 0.110 -4.430 1.00 96.56 118 LEU A CA 1
ATOM 913 C C . LEU A 1 118 ? 12.417 -1.358 -4.366 1.00 96.56 118 LEU A C 1
ATOM 915 O O . LEU A 1 118 ? 12.102 -1.872 -3.297 1.00 96.56 118 LEU A O 1
ATOM 919 N N . GLN A 1 119 ? 12.440 -2.067 -5.496 1.00 95.44 119 GLN A N 1
ATOM 920 C CA . GLN A 1 119 ? 12.114 -3.492 -5.522 1.00 95.44 119 GLN A CA 1
ATOM 921 C C . GLN A 1 119 ? 13.089 -4.343 -4.704 1.00 95.44 119 GLN A C 1
ATOM 923 O O . GLN A 1 119 ? 12.658 -5.346 -4.138 1.00 95.44 119 GLN A O 1
ATOM 928 N N . ALA A 1 120 ? 14.375 -3.991 -4.653 1.00 94.94 120 ALA A N 1
ATOM 929 C CA . ALA A 1 120 ? 15.351 -4.682 -3.815 1.00 94.94 120 ALA A CA 1
ATOM 930 C C . ALA A 1 120 ? 15.039 -4.475 -2.326 1.00 94.94 120 ALA A C 1
ATOM 932 O O . ALA A 1 120 ? 14.822 -5.454 -1.616 1.00 94.94 120 ALA A O 1
ATOM 933 N N . VAL A 1 121 ? 14.870 -3.223 -1.890 1.00 96.44 121 VAL A N 1
ATOM 934 C CA . VAL A 1 121 ? 14.551 -2.895 -0.490 1.00 96.44 121 VAL A CA 1
ATOM 935 C C . VAL A 1 121 ? 13.231 -3.534 -0.049 1.00 96.44 121 VAL A C 1
ATOM 937 O O . VAL A 1 121 ? 13.148 -4.111 1.032 1.00 96.44 121 VAL A O 1
ATOM 940 N N . LEU A 1 122 ? 12.198 -3.520 -0.898 1.00 95.25 122 LEU A N 1
ATOM 941 C CA . LEU A 1 122 ? 10.929 -4.184 -0.584 1.00 95.25 122 LEU A CA 1
ATOM 942 C C . LEU A 1 122 ? 11.067 -5.709 -0.469 1.00 95.25 122 LEU A C 1
ATOM 944 O O . LEU A 1 122 ? 10.334 -6.320 0.305 1.00 95.25 122 LEU A O 1
ATOM 948 N N . ARG A 1 123 ? 11.991 -6.348 -1.201 1.00 94.19 123 ARG A N 1
ATOM 949 C CA . ARG A 1 123 ? 12.283 -7.779 -1.000 1.00 94.19 123 ARG A CA 1
ATOM 950 C C . ARG A 1 123 ? 12.973 -8.026 0.335 1.00 94.19 123 ARG A C 1
ATOM 952 O O . ARG A 1 123 ? 12.643 -9.016 0.981 1.00 94.19 123 ARG A O 1
ATOM 959 N N . ASP A 1 124 ? 13.863 -7.135 0.757 1.00 94.12 124 ASP A N 1
ATOM 960 C CA . ASP A 1 124 ? 14.547 -7.249 2.046 1.00 94.12 124 ASP A CA 1
ATOM 961 C C . ASP A 1 124 ? 13.560 -7.081 3.210 1.00 94.12 124 ASP A C 1
ATOM 963 O O . ASP A 1 124 ? 13.533 -7.910 4.122 1.00 94.12 124 ASP A O 1
ATOM 967 N N . ILE A 1 125 ? 12.669 -6.084 3.128 1.00 93.94 125 ILE A N 1
ATOM 968 C CA . ILE A 1 125 ? 11.573 -5.883 4.092 1.00 93.94 125 ILE A CA 1
ATOM 969 C C . ILE A 1 125 ? 10.663 -7.120 4.129 1.00 93.94 125 ILE A C 1
ATOM 971 O O . ILE A 1 125 ? 10.353 -7.633 5.204 1.00 93.94 125 ILE A O 1
ATOM 975 N N . ALA A 1 126 ? 10.266 -7.643 2.965 1.00 90.75 126 ALA A N 1
ATOM 976 C CA . ALA A 1 126 ? 9.483 -8.873 2.872 1.00 90.75 126 ALA A CA 1
ATOM 977 C C . ALA A 1 126 ? 10.199 -10.077 3.498 1.00 90.75 126 ALA A C 1
ATOM 979 O O . ALA A 1 126 ? 9.566 -10.867 4.199 1.00 90.75 126 ALA A O 1
ATOM 980 N N . GLY A 1 127 ? 11.506 -10.214 3.266 1.00 90.00 127 GLY A N 1
ATOM 981 C CA . GLY A 1 127 ? 12.331 -11.273 3.838 1.00 90.00 127 GLY A CA 1
ATOM 982 C C . GLY A 1 127 ? 12.367 -11.206 5.363 1.00 90.00 127 GLY A C 1
ATOM 983 O O . GLY A 1 127 ? 12.071 -12.202 6.024 1.00 90.00 127 GLY A O 1
ATOM 984 N N . ALA A 1 128 ? 12.635 -10.023 5.922 1.00 89.69 128 ALA A N 1
ATOM 985 C CA . ALA A 1 128 ? 12.624 -9.792 7.367 1.00 89.69 128 ALA A CA 1
ATOM 986 C C . ALA A 1 128 ? 11.242 -10.071 7.988 1.00 89.69 128 ALA A C 1
ATOM 988 O O . ALA A 1 128 ? 11.142 -10.653 9.067 1.00 89.69 128 ALA A O 1
ATOM 989 N N . ALA A 1 129 ? 10.168 -9.732 7.271 1.00 87.88 129 ALA A N 1
ATOM 990 C CA . ALA A 1 129 ? 8.790 -9.920 7.714 1.00 87.88 129 ALA A CA 1
ATOM 991 C C . ALA A 1 129 ? 8.221 -11.333 7.459 1.00 87.88 129 ALA A C 1
ATOM 993 O O . ALA A 1 129 ? 7.053 -11.585 7.780 1.00 87.88 129 ALA A O 1
ATOM 994 N N . SER A 1 130 ? 9.026 -12.247 6.896 1.00 86.88 130 SER A N 1
ATOM 995 C CA . SER A 1 130 ? 8.636 -13.608 6.490 1.00 86.88 130 SER A CA 1
ATOM 996 C C . SER A 1 130 ? 7.488 -13.660 5.471 1.00 86.88 130 SER A C 1
ATOM 998 O O . SER A 1 130 ? 6.657 -14.569 5.497 1.00 86.88 130 SER A O 1
ATOM 1000 N N . PHE A 1 131 ? 7.414 -12.683 4.569 1.00 84.00 131 PHE A N 1
ATOM 1001 C CA . PHE A 1 131 ? 6.406 -12.652 3.509 1.00 84.00 131 PHE A CA 1
ATOM 1002 C C . PHE A 1 131 ? 6.598 -13.811 2.521 1.00 84.00 131 PHE A C 1
ATOM 1004 O O . PHE A 1 131 ? 7.716 -14.304 2.344 1.00 84.00 131 PHE A O 1
ATOM 1011 N N . PRO A 1 132 ? 5.521 -14.261 1.844 1.00 77.06 132 PRO A N 1
ATOM 1012 C CA . PRO A 1 132 ? 5.649 -15.248 0.781 1.00 77.06 132 PRO A CA 1
ATOM 1013 C C . PRO A 1 132 ? 6.646 -14.753 -0.270 1.00 77.06 132 PRO A C 1
ATOM 1015 O O . PRO A 1 132 ? 6.605 -13.589 -0.672 1.00 77.06 132 PRO A O 1
ATOM 1018 N N . ALA A 1 133 ? 7.540 -15.645 -0.706 1.00 70.31 133 ALA A N 1
ATOM 1019 C CA . ALA A 1 133 ? 8.572 -15.313 -1.676 1.00 70.31 133 ALA A CA 1
ATOM 1020 C C . ALA A 1 133 ? 7.940 -14.674 -2.919 1.00 70.31 133 ALA A C 1
ATOM 1022 O O . ALA A 1 133 ? 7.129 -15.293 -3.609 1.00 70.31 133 ALA A O 1
ATOM 1023 N N . VAL A 1 134 ? 8.322 -13.429 -3.205 1.00 67.19 134 VAL A N 1
ATOM 1024 C CA . VAL A 1 134 ? 7.979 -12.766 -4.461 1.00 67.19 134 VAL A CA 1
ATOM 1025 C C . VAL A 1 134 ? 8.807 -13.442 -5.545 1.00 67.19 134 VAL A C 1
ATOM 1027 O O . VAL A 1 134 ? 9.973 -13.097 -5.747 1.00 67.19 134 VAL A O 1
ATOM 1030 N N . THR A 1 135 ? 8.236 -14.455 -6.197 1.00 54.59 135 THR A N 1
ATOM 1031 C CA . THR A 1 135 ? 8.958 -15.322 -7.138 1.00 54.59 135 THR A CA 1
ATOM 1032 C C . THR A 1 135 ? 9.711 -14.491 -8.172 1.00 54.59 135 THR A C 1
ATOM 1034 O O . THR A 1 135 ? 9.126 -13.683 -8.895 1.00 54.59 135 THR A O 1
ATOM 1037 N N . GLY A 1 136 ? 11.034 -14.637 -8.174 1.00 48.44 136 GLY A N 1
ATOM 1038 C CA . GLY A 1 136 ? 11.953 -14.155 -9.194 1.00 48.44 136 GLY A CA 1
ATOM 1039 C C . GLY A 1 136 ? 11.919 -15.043 -10.417 1.00 48.44 136 GLY A C 1
ATOM 1040 O O . GLY A 1 136 ? 12.095 -16.239 -10.275 1.00 48.44 136 GLY A O 1
ATOM 1041 N N . GLU A 1 137 ? 11.737 -14.410 -11.575 1.00 40.19 137 GLU A N 1
ATOM 1042 C CA . GLU A 1 137 ? 11.905 -14.964 -12.923 1.00 40.19 137 GLU A CA 1
ATOM 1043 C C . GLU A 1 137 ? 10.782 -15.861 -13.461 1.00 40.19 137 GLU A C 1
ATOM 1045 O O . GLU A 1 137 ? 10.581 -17.000 -13.060 1.00 40.19 137 GLU A O 1
ATOM 1050 N N . HIS A 1 138 ? 10.100 -15.344 -14.484 1.00 41.47 138 HIS A N 1
ATOM 1051 C CA . HIS A 1 138 ? 9.619 -16.174 -15.580 1.00 41.47 138 HIS A CA 1
ATOM 1052 C C . HIS A 1 138 ? 10.330 -15.661 -16.842 1.00 41.47 138 HIS A C 1
ATOM 1054 O O . HIS A 1 138 ? 10.322 -14.443 -17.060 1.00 41.47 138 HIS A O 1
ATOM 1060 N N . PRO A 1 139 ? 10.972 -16.525 -17.652 1.00 39.72 139 PRO A N 1
ATOM 1061 C CA . PRO A 1 139 ? 11.540 -16.103 -18.927 1.00 39.72 139 PRO A CA 1
ATOM 1062 C C . PRO A 1 139 ? 10.424 -15.557 -19.832 1.00 39.72 139 PRO A C 1
ATOM 1064 O O . PRO A 1 139 ? 9.264 -15.957 -19.666 1.00 39.72 139 PRO A O 1
ATOM 1067 N N . PRO A 1 140 ? 10.745 -14.642 -20.768 1.00 41.38 140 PRO A N 1
ATOM 1068 C CA . PRO A 1 140 ? 9.755 -14.021 -21.636 1.00 41.38 140 PRO A CA 1
ATOM 1069 C C . PRO A 1 140 ? 8.983 -15.109 -22.376 1.00 41.38 140 PRO A C 1
ATOM 1071 O O . PRO A 1 140 ? 9.567 -15.904 -23.111 1.00 41.38 140 PRO A O 1
ATOM 1074 N N . THR A 1 141 ? 7.672 -15.159 -22.157 1.00 54.03 141 THR A N 1
ATOM 1075 C CA . THR A 1 141 ? 6.782 -16.045 -22.899 1.00 54.03 141 THR A CA 1
ATOM 1076 C C . THR A 1 141 ? 6.893 -15.661 -24.375 1.00 54.03 141 THR A C 1
ATOM 1078 O O . THR A 1 141 ? 6.558 -14.521 -24.713 1.00 54.03 141 THR A O 1
ATOM 1081 N N . PRO A 1 142 ? 7.390 -16.539 -25.265 1.00 47.53 142 PRO A N 1
ATOM 1082 C CA . PRO A 1 142 ? 7.426 -16.215 -26.677 1.00 47.53 142 PRO A CA 1
ATOM 1083 C C . PRO A 1 142 ? 5.980 -16.127 -27.168 1.00 47.53 142 PRO A C 1
ATOM 1085 O O . PRO A 1 142 ? 5.197 -17.066 -27.021 1.00 47.53 142 PRO A O 1
ATOM 1088 N N . LEU A 1 143 ? 5.625 -14.965 -27.713 1.00 50.84 143 LEU A N 1
ATOM 1089 C CA . LEU A 1 143 ? 4.418 -14.793 -28.509 1.00 50.84 143 LEU A CA 1
ATOM 1090 C C . LEU A 1 143 ? 4.573 -15.690 -29.739 1.00 50.84 143 LEU A C 1
ATOM 1092 O O . LEU A 1 143 ? 5.372 -15.391 -30.625 1.00 50.84 143 LEU A O 1
ATOM 1096 N N . PHE A 1 144 ? 3.868 -16.819 -29.758 1.00 49.38 144 PHE A N 1
ATOM 1097 C CA . PHE A 1 144 ? 3.730 -17.608 -30.976 1.00 49.38 144 PHE A CA 1
ATOM 1098 C C . PHE A 1 144 ? 2.700 -16.944 -31.910 1.00 49.38 144 PHE A C 1
ATOM 1100 O O . PHE A 1 144 ? 1.735 -16.362 -31.404 1.00 49.38 144 PHE A O 1
ATOM 1107 N N . PRO A 1 145 ? 2.941 -16.984 -33.236 1.00 61.84 145 PRO A N 1
ATOM 1108 C CA . PRO A 1 145 ? 2.137 -16.311 -34.257 1.00 61.84 145 PRO A CA 1
ATOM 1109 C C . PRO A 1 145 ? 0.787 -16.983 -34.529 1.00 61.84 145 PRO A C 1
ATOM 1111 O O . PRO A 1 145 ? 0.642 -18.192 -34.233 1.00 61.84 145 PRO A O 1
#